Protein AF-A0A6J4SBU5-F1 (afdb_monomer_lite)

Radius of gyration: 11.98 Å; chains: 1; bounding box: 24×27×31 Å

Organism: NCBI:txid169976

Sequence (85 aa):
MTVAGQAVTLRPSFEALVAAEEELGPLFALVERAAAGGLKATEIVALFWHCAHGAPPAVTRELIGAAVVEQGLAKVTPVLRVLLT

InterPro domains:
  IPR021791 Phage tail tube protein, GTA-gp10 [PF11836] (2-84)

Secondary structure (DSSP, 8-state):
-EETTEE-EE---HHHHHHHHHHHS-HHHHHHHHHTT---HHHHHHHHHHTEET--TT--HHHHHHHHHHH-HHHHHHHHHHHH-

pLDDT: mean 94.71, std 2.86, range [81.75, 98.19]

Structure (mmCIF, N/CA/C/O backbone):
data_AF-A0A6J4SBU5-F1
#
_entry.id   AF-A0A6J4SBU5-F1
#
loop_
_atom_site.group_PDB
_atom_site.id
_atom_site.type_symbol
_atom_site.label_atom_id
_atom_site.label_alt_id
_atom_site.label_comp_id
_atom_site.label_asym_id
_atom_site.label_entity_id
_atom_site.label_seq_id
_atom_site.pdbx_PDB_ins_code
_atom_site.Cartn_x
_atom_site.Cartn_y
_atom_site.Cartn_z
_atom_site.occupancy
_atom_site.B_iso_or_equiv
_atom_site.auth_seq_id
_atom_site.auth_comp_id
_atom_site.auth_asym_id
_atom_site.auth_atom_id
_atom_site.pdbx_PDB_model_num
ATOM 1 N N . MET A 1 1 ? -9.805 -1.264 1.689 1.00 91.81 1 MET A N 1
ATOM 2 C CA . MET A 1 1 ? -9.327 -2.577 2.183 1.00 91.81 1 MET A CA 1
ATOM 3 C C . MET A 1 1 ? -9.723 -2.757 3.639 1.00 91.81 1 MET A C 1
ATOM 5 O O . MET A 1 1 ? -10.062 -1.765 4.270 1.00 91.81 1 MET A O 1
ATOM 9 N N . THR A 1 2 ? -9.669 -3.977 4.171 1.00 93.81 2 THR A N 1
ATOM 10 C CA . THR A 1 2 ? -9.934 -4.232 5.597 1.00 93.81 2 THR A CA 1
ATOM 11 C C . THR A 1 2 ? -8.618 -4.369 6.356 1.00 93.81 2 THR A C 1
ATOM 13 O O . THR A 1 2 ? -7.763 -5.138 5.936 1.00 93.81 2 THR A O 1
ATOM 16 N N . VAL A 1 3 ? -8.449 -3.640 7.458 1.00 95.62 3 VAL A N 1
ATOM 17 C CA . VAL A 1 3 ? -7.250 -3.660 8.309 1.00 95.62 3 VAL A CA 1
ATOM 18 C C . VAL A 1 3 ? -7.686 -3.896 9.749 1.00 95.62 3 VAL A C 1
ATOM 20 O O . VAL A 1 3 ? -8.409 -3.073 10.300 1.00 95.62 3 VAL A O 1
ATOM 23 N N . ALA A 1 4 ? -7.306 -5.032 10.347 1.00 93.38 4 ALA A N 1
ATOM 24 C CA . ALA A 1 4 ? -7.746 -5.428 11.695 1.00 93.38 4 ALA A CA 1
ATOM 25 C C . ALA A 1 4 ? -9.277 -5.300 11.903 1.00 93.38 4 ALA A C 1
ATOM 27 O O . ALA A 1 4 ? -9.756 -4.775 12.908 1.00 93.38 4 ALA A O 1
ATOM 28 N N . GLY A 1 5 ? -10.061 -5.719 10.903 1.00 92.12 5 GLY A N 1
ATOM 29 C CA . GLY A 1 5 ? -11.527 -5.614 10.909 1.00 92.12 5 GLY A CA 1
ATOM 30 C C . GLY A 1 5 ? -12.096 -4.216 10.620 1.00 92.12 5 GLY A C 1
ATOM 31 O O . GLY A 1 5 ? -13.311 -4.075 10.527 1.00 92.12 5 GLY A O 1
ATOM 32 N N . GLN A 1 6 ? -11.258 -3.192 10.434 1.00 92.00 6 GLN A N 1
ATOM 33 C CA . GLN A 1 6 ? -11.680 -1.829 10.095 1.00 92.00 6 GLN A CA 1
ATOM 34 C C . GLN A 1 6 ? -11.633 -1.595 8.584 1.00 92.00 6 GLN A C 1
ATOM 36 O O . GLN A 1 6 ? -10.666 -1.966 7.917 1.00 92.00 6 GLN A O 1
ATOM 41 N N . ALA A 1 7 ? -12.655 -0.945 8.029 1.00 93.00 7 ALA A N 1
ATOM 42 C CA . ALA A 1 7 ? -12.634 -0.523 6.633 1.00 93.00 7 ALA A CA 1
ATOM 43 C C . ALA A 1 7 ? -11.741 0.719 6.471 1.00 93.00 7 ALA A C 1
ATOM 45 O O . ALA A 1 7 ? -12.028 1.776 7.024 1.00 93.00 7 ALA A O 1
ATOM 46 N N . VAL A 1 8 ? -10.670 0.590 5.688 1.00 95.31 8 VAL A N 1
ATOM 47 C CA . VAL A 1 8 ? -9.737 1.675 5.357 1.00 95.31 8 VAL A CA 1
ATOM 48 C C . VAL A 1 8 ? -9.878 2.038 3.884 1.00 95.31 8 VAL A C 1
ATOM 50 O O . VAL A 1 8 ? -9.786 1.173 3.000 1.00 95.31 8 VAL A O 1
ATOM 53 N N . THR A 1 9 ? -10.083 3.325 3.614 1.00 95.88 9 THR A N 1
ATOM 54 C CA . THR A 1 9 ? -10.139 3.864 2.253 1.00 95.88 9 THR A CA 1
ATOM 55 C C . THR A 1 9 ? -8.727 4.173 1.778 1.00 95.88 9 THR A C 1
ATOM 57 O O . THR A 1 9 ? -8.012 4.925 2.430 1.00 95.88 9 THR A O 1
ATOM 60 N N . LEU A 1 10 ? -8.332 3.613 0.634 1.00 96.19 10 LEU A N 1
ATOM 61 C CA . LEU A 1 10 ? -7.091 3.995 -0.035 1.00 96.19 10 LEU A CA 1
ATOM 62 C C . LEU A 1 10 ? -7.430 5.019 -1.112 1.00 96.19 10 LEU A C 1
ATOM 64 O O . LEU A 1 10 ? -8.136 4.697 -2.067 1.00 96.19 10 LEU A O 1
ATOM 68 N N . ARG A 1 11 ? -6.983 6.260 -0.923 1.00 94.94 11 ARG A N 1
ATOM 69 C CA . ARG A 1 11 ? -7.243 7.371 -1.836 1.00 94.94 11 ARG A CA 1
ATOM 70 C C . ARG A 1 11 ? -5.969 8.199 -1.997 1.00 94.94 11 ARG A C 1
ATOM 72 O O . ARG A 1 11 ? -5.520 8.779 -1.010 1.00 94.94 11 ARG A O 1
ATOM 79 N N . PRO A 1 12 ? -5.424 8.311 -3.217 1.00 95.25 12 PRO A N 1
ATOM 80 C CA . PRO A 1 12 ? -4.284 9.175 -3.450 1.00 95.25 12 PRO A CA 1
ATOM 81 C C . PRO A 1 12 ? -4.712 10.645 -3.339 1.00 95.25 12 PRO A C 1
ATOM 83 O O . PRO A 1 12 ? -5.792 11.047 -3.783 1.00 95.25 12 PRO A O 1
ATOM 86 N N . SER A 1 13 ? -3.841 11.447 -2.744 1.00 95.38 13 SER A N 1
ATOM 87 C CA . SER A 1 13 ? -3.842 12.908 -2.792 1.00 95.38 13 SER A CA 1
ATOM 88 C C . SER A 1 13 ? -2.443 13.360 -3.207 1.00 95.38 13 SER A C 1
ATOM 90 O O . SER A 1 13 ? -1.501 12.574 -3.133 1.00 95.38 13 SER A O 1
ATOM 92 N N . PHE A 1 14 ? -2.283 14.613 -3.635 1.00 96.50 14 PHE A N 1
ATOM 93 C CA . PHE A 1 14 ? -0.952 15.126 -3.971 1.00 96.50 14 PHE A CA 1
ATOM 94 C C . PHE A 1 14 ? 0.027 14.969 -2.795 1.00 96.50 14 PHE A C 1
ATOM 96 O O . PHE A 1 14 ? 1.113 14.439 -2.975 1.00 96.50 14 PHE A O 1
ATOM 103 N N . GLU A 1 15 ? -0.402 15.327 -1.583 1.00 97.50 15 GLU A N 1
ATOM 104 C CA . GLU A 1 15 ? 0.391 15.173 -0.357 1.00 97.50 15 GLU A CA 1
ATOM 105 C C . GLU A 1 15 ? 0.764 13.710 -0.072 1.00 97.50 15 GLU A C 1
ATOM 107 O O . GLU A 1 15 ? 1.926 13.415 0.192 1.00 97.50 15 GLU A O 1
ATOM 112 N N . ALA A 1 16 ? -0.190 12.782 -0.197 1.00 97.06 16 ALA A N 1
ATOM 113 C CA . ALA A 1 16 ? 0.070 11.356 -0.007 1.00 97.06 16 ALA A CA 1
ATOM 114 C C . ALA A 1 16 ? 1.073 10.807 -1.032 1.00 97.06 16 ALA A C 1
ATOM 116 O O . ALA A 1 16 ? 1.921 9.986 -0.692 1.00 97.06 16 ALA A O 1
ATOM 117 N N . LEU A 1 17 ? 0.987 11.253 -2.289 1.00 96.75 17 LEU A N 1
ATOM 118 C CA . LEU A 1 17 ? 1.915 10.833 -3.336 1.00 96.75 17 LEU A CA 1
ATOM 119 C C . LEU A 1 17 ? 3.310 11.430 -3.130 1.00 96.75 17 LEU A C 1
ATOM 121 O O . LEU A 1 17 ? 4.286 10.718 -3.326 1.00 96.75 17 LEU A O 1
ATOM 125 N N . VAL A 1 18 ? 3.417 12.681 -2.674 1.00 97.75 18 VAL A N 1
ATOM 126 C CA . VAL A 1 18 ? 4.707 13.288 -2.307 1.00 97.75 18 VAL A CA 1
ATOM 127 C C . VAL A 1 18 ? 5.350 12.527 -1.146 1.00 97.75 18 VAL A C 1
ATOM 129 O O . VAL A 1 18 ? 6.502 12.124 -1.260 1.00 97.75 18 VAL A O 1
ATOM 132 N N . ALA A 1 19 ? 4.602 12.239 -0.078 1.00 97.75 19 ALA A N 1
ATOM 133 C CA . ALA A 1 19 ? 5.114 11.466 1.057 1.00 97.75 19 ALA A CA 1
ATOM 134 C C . ALA A 1 19 ? 5.530 10.037 0.653 1.00 97.75 19 ALA A C 1
ATOM 136 O O . ALA A 1 19 ? 6.548 9.518 1.112 1.00 97.75 19 ALA A O 1
ATOM 137 N N . ALA A 1 20 ? 4.772 9.407 -0.251 1.00 97.62 20 ALA A N 1
ATOM 138 C CA . ALA A 1 20 ? 5.147 8.118 -0.818 1.00 97.62 20 ALA A CA 1
ATOM 139 C C . ALA A 1 20 ? 6.421 8.209 -1.670 1.00 97.62 20 ALA A C 1
ATOM 141 O O . ALA A 1 20 ? 7.258 7.316 -1.586 1.00 97.62 20 ALA A O 1
ATOM 142 N N . GLU A 1 21 ? 6.584 9.266 -2.468 1.00 97.62 21 GLU A N 1
ATOM 143 C CA . GLU A 1 21 ? 7.763 9.487 -3.313 1.00 97.62 21 GLU A CA 1
ATOM 144 C C . GLU A 1 21 ? 9.029 9.749 -2.487 1.00 97.62 21 GLU A C 1
ATOM 146 O O . GLU A 1 21 ? 10.094 9.225 -2.813 1.00 97.62 21 GLU A O 1
ATOM 151 N N . GLU A 1 22 ? 8.920 10.485 -1.380 1.00 98.19 22 GLU A N 1
ATOM 152 C CA . GLU A 1 22 ? 10.032 10.709 -0.446 1.00 98.19 22 GLU A CA 1
ATOM 153 C C . GLU A 1 22 ? 10.576 9.396 0.140 1.00 98.19 22 GLU A C 1
ATOM 155 O O . GLU A 1 22 ? 11.778 9.264 0.370 1.00 98.19 22 GLU A O 1
ATOM 160 N N . GLU A 1 23 ? 9.709 8.402 0.349 1.00 97.88 23 GLU A N 1
ATOM 161 C CA . GLU A 1 23 ? 10.098 7.101 0.893 1.00 97.88 23 GLU A CA 1
ATOM 162 C C . GLU A 1 23 ? 10.511 6.086 -0.189 1.00 97.88 23 GLU A C 1
ATOM 164 O O . GLU A 1 23 ? 11.474 5.335 -0.021 1.00 97.88 23 GLU A O 1
ATOM 169 N N . LEU A 1 24 ? 9.766 6.026 -1.294 1.00 97.06 24 LEU A N 1
ATOM 170 C CA . LEU A 1 24 ? 9.907 5.005 -2.340 1.00 97.06 24 LEU A CA 1
ATOM 171 C C . LEU A 1 24 ? 10.846 5.418 -3.476 1.00 97.06 24 LEU A C 1
ATOM 173 O O . LEU A 1 24 ? 11.199 4.587 -4.324 1.00 97.06 24 LEU A O 1
ATOM 177 N N . GLY A 1 25 ? 11.244 6.688 -3.498 1.00 97.06 25 GLY A N 1
ATOM 178 C CA . GLY A 1 25 ? 11.830 7.323 -4.664 1.00 97.06 25 GLY A CA 1
ATOM 179 C C . GLY A 1 25 ? 10.785 7.574 -5.760 1.00 97.06 25 GLY A C 1
ATOM 180 O O . GLY A 1 25 ? 9.585 7.406 -5.530 1.00 97.06 25 GLY A O 1
ATOM 181 N N . PRO A 1 26 ? 11.234 7.939 -6.977 1.00 96.25 26 PRO A N 1
ATOM 182 C CA . PRO A 1 26 ? 10.356 8.394 -8.053 1.00 96.25 26 PRO A CA 1
ATOM 183 C C . PRO A 1 26 ? 9.204 7.425 -8.337 1.00 96.25 26 PRO A C 1
ATOM 185 O O . PRO A 1 26 ? 9.435 6.252 -8.662 1.00 96.25 26 PRO A O 1
ATOM 188 N N . LEU A 1 27 ? 7.963 7.914 -8.287 1.00 95.38 27 LEU A N 1
ATOM 189 C CA . LEU A 1 27 ? 6.783 7.056 -8.451 1.00 95.38 27 LEU A CA 1
ATOM 190 C C . LEU A 1 27 ? 6.678 6.454 -9.857 1.00 95.38 27 LEU A C 1
ATOM 192 O O . LEU A 1 27 ? 6.194 5.337 -10.014 1.00 95.38 27 LEU A O 1
ATOM 196 N N . PHE A 1 28 ? 7.204 7.117 -10.886 1.00 94.50 28 PHE A N 1
ATOM 197 C CA . PHE A 1 28 ? 7.275 6.521 -12.225 1.00 94.50 28 PHE A CA 1
ATOM 198 C C . PHE A 1 28 ? 8.199 5.299 -12.272 1.00 94.50 28 PHE A C 1
ATOM 200 O O . PHE A 1 28 ? 7.837 4.283 -12.861 1.00 94.50 28 PHE A O 1
ATOM 207 N N . ALA A 1 29 ? 9.336 5.336 -11.571 1.00 95.31 29 ALA A N 1
ATOM 208 C CA . ALA A 1 29 ? 10.215 4.173 -11.468 1.00 95.31 29 ALA A CA 1
ATOM 209 C C . ALA A 1 29 ? 9.536 3.025 -10.698 1.00 95.31 29 ALA A C 1
ATOM 211 O O . ALA A 1 29 ? 9.781 1.852 -10.980 1.00 95.31 29 ALA A O 1
ATOM 212 N N . LEU A 1 30 ? 8.677 3.345 -9.723 1.00 94.94 30 LEU A N 1
ATOM 213 C CA . LEU A 1 30 ? 7.840 2.368 -9.026 1.00 94.94 30 LEU A CA 1
ATOM 214 C C . LEU A 1 30 ? 6.825 1.710 -9.977 1.00 94.94 30 LEU A C 1
ATOM 216 O O . LEU A 1 30 ? 6.696 0.485 -9.979 1.00 94.94 30 LEU A O 1
ATOM 220 N N . VAL A 1 31 ? 6.139 2.502 -10.809 1.00 94.06 31 VAL A N 1
ATOM 221 C CA . VAL A 1 31 ? 5.187 2.012 -11.824 1.00 94.06 31 VAL A CA 1
ATOM 222 C C . VAL A 1 31 ? 5.883 1.099 -12.835 1.00 94.06 31 VAL A C 1
ATOM 224 O O . VAL A 1 31 ? 5.376 0.018 -13.135 1.00 94.06 31 VAL A O 1
ATOM 227 N N . GLU A 1 32 ? 7.069 1.475 -13.314 1.00 94.50 32 GLU A N 1
ATOM 228 C CA . GLU A 1 32 ? 7.872 0.642 -14.218 1.00 94.50 32 GLU A CA 1
ATOM 229 C C . GLU A 1 32 ? 8.259 -0.695 -13.573 1.00 94.50 32 GLU A C 1
ATOM 231 O O . GLU A 1 32 ? 8.089 -1.752 -14.186 1.00 94.50 32 GLU A O 1
ATOM 236 N N . ARG A 1 33 ? 8.701 -0.683 -12.304 1.00 94.06 33 ARG A N 1
ATOM 237 C CA . ARG A 1 33 ? 8.964 -1.917 -11.543 1.00 94.06 33 ARG A CA 1
ATOM 238 C C . ARG A 1 33 ? 7.712 -2.776 -11.408 1.00 94.06 33 ARG A C 1
ATOM 240 O O . ARG A 1 33 ? 7.803 -3.995 -11.543 1.00 94.06 33 ARG A O 1
ATOM 247 N N . ALA A 1 34 ? 6.554 -2.165 -11.163 1.00 92.75 34 ALA A N 1
ATOM 248 C CA . ALA A 1 34 ? 5.285 -2.879 -11.082 1.00 92.75 34 ALA A CA 1
ATOM 249 C C . ALA A 1 34 ? 4.920 -3.551 -12.410 1.00 92.75 34 ALA A C 1
ATOM 251 O O . ALA A 1 34 ? 4.593 -4.738 -12.416 1.00 92.75 34 ALA A O 1
ATOM 252 N N . ALA A 1 35 ? 5.050 -2.839 -13.531 1.00 91.25 35 ALA A N 1
ATOM 253 C CA . ALA A 1 35 ? 4.811 -3.386 -14.865 1.00 91.25 35 ALA A CA 1
ATOM 254 C C . ALA A 1 35 ? 5.780 -4.530 -15.215 1.00 91.25 35 ALA A C 1
ATOM 256 O O . ALA A 1 35 ? 5.384 -5.499 -15.860 1.00 91.25 35 ALA A O 1
ATOM 257 N N . ALA A 1 36 ? 7.026 -4.455 -14.738 1.00 94.75 36 ALA A N 1
ATOM 258 C CA . ALA A 1 36 ? 8.036 -5.501 -14.899 1.00 94.75 36 ALA A CA 1
ATOM 259 C C . ALA A 1 36 ? 7.886 -6.686 -13.919 1.00 94.75 36 ALA A C 1
ATOM 261 O O . ALA A 1 36 ? 8.683 -7.621 -13.967 1.00 94.75 36 ALA A O 1
ATOM 262 N N . GLY A 1 37 ? 6.903 -6.662 -13.009 1.00 91.12 37 GLY A N 1
ATOM 263 C CA . GLY A 1 37 ? 6.712 -7.704 -11.991 1.00 91.12 37 GLY A CA 1
ATOM 264 C C . GLY A 1 37 ? 7.747 -7.685 -10.857 1.00 91.12 37 GLY A C 1
ATOM 265 O O . GLY A 1 37 ? 7.856 -8.651 -10.107 1.00 91.12 37 GLY A O 1
ATOM 266 N N . GLY A 1 38 ? 8.508 -6.598 -10.720 1.00 92.50 38 GLY A N 1
ATOM 267 C CA . GLY A 1 38 ? 9.571 -6.426 -9.726 1.00 92.50 38 GLY A CA 1
ATOM 268 C C . GLY A 1 38 ? 9.148 -5.690 -8.453 1.00 92.50 38 GLY A C 1
ATOM 269 O O . GLY A 1 38 ? 10.013 -5.328 -7.656 1.00 92.50 38 GLY A O 1
ATOM 270 N N . LEU A 1 39 ? 7.851 -5.424 -8.267 1.00 93.75 39 LEU A N 1
ATOM 271 C CA . LEU A 1 39 ? 7.361 -4.669 -7.115 1.00 93.75 39 LEU A CA 1
ATOM 272 C C . LEU A 1 39 ? 7.461 -5.491 -5.826 1.00 93.75 39 LEU A C 1
ATOM 274 O O . LEU A 1 39 ? 6.944 -6.607 -5.732 1.00 93.75 39 LEU A O 1
ATOM 278 N N . LYS A 1 40 ? 8.092 -4.920 -4.804 1.00 95.25 40 LYS A N 1
ATOM 279 C CA . LYS A 1 40 ? 8.252 -5.552 -3.494 1.00 95.25 40 LYS A CA 1
ATOM 280 C C . LYS A 1 40 ? 7.006 -5.344 -2.642 1.00 95.25 40 LYS A C 1
ATOM 282 O O . LYS A 1 40 ? 6.376 -4.289 -2.670 1.00 95.25 40 LYS A O 1
ATOM 287 N N . ALA A 1 41 ? 6.709 -6.309 -1.774 1.00 95.00 41 ALA A N 1
ATOM 288 C CA . ALA A 1 41 ? 5.614 -6.183 -0.809 1.00 95.00 41 ALA A CA 1
ATOM 289 C C . ALA A 1 41 ? 5.766 -4.947 0.101 1.00 95.00 41 ALA A C 1
ATOM 291 O O . ALA A 1 41 ? 4.779 -4.291 0.418 1.00 95.00 41 ALA A O 1
ATOM 292 N N . THR A 1 42 ? 6.998 -4.583 0.469 1.00 96.38 42 THR A N 1
ATOM 293 C CA . THR A 1 42 ? 7.283 -3.380 1.267 1.00 96.38 42 THR A CA 1
ATOM 294 C C . THR A 1 42 ? 6.894 -2.090 0.547 1.00 96.38 42 THR A C 1
ATOM 296 O O . THR A 1 42 ? 6.421 -1.162 1.195 1.00 96.38 42 THR A O 1
ATOM 299 N N . GLU A 1 43 ? 7.050 -2.045 -0.778 1.00 96.88 43 GLU A N 1
ATOM 300 C CA . GLU A 1 43 ? 6.673 -0.892 -1.599 1.00 96.88 43 GLU A CA 1
ATOM 301 C C . GLU A 1 43 ? 5.146 -0.768 -1.715 1.00 96.88 43 GLU A C 1
ATOM 303 O O . GLU A 1 43 ? 4.604 0.330 -1.617 1.00 96.88 43 GLU A O 1
ATOM 308 N N . ILE A 1 44 ? 4.436 -1.899 -1.822 1.00 96.19 44 ILE A N 1
ATOM 309 C CA . ILE A 1 44 ? 2.964 -1.934 -1.776 1.00 96.19 44 ILE A CA 1
ATOM 310 C C . ILE A 1 44 ? 2.461 -1.395 -0.433 1.00 96.19 44 ILE A C 1
ATOM 312 O O . ILE A 1 44 ? 1.581 -0.537 -0.397 1.00 96.19 44 ILE A O 1
ATOM 316 N N . VAL A 1 4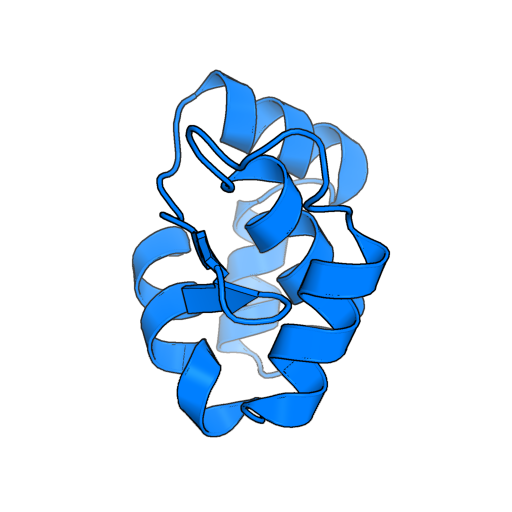5 ? 3.027 -1.883 0.676 1.00 97.81 45 VAL A N 1
ATOM 317 C CA . VAL A 1 45 ? 2.622 -1.471 2.029 1.00 97.81 45 VAL A CA 1
ATOM 318 C C . VAL A 1 45 ? 2.901 0.011 2.267 1.00 97.81 45 VAL A C 1
ATOM 320 O O . VAL A 1 45 ? 2.056 0.687 2.843 1.00 97.81 45 VAL A O 1
ATOM 323 N N . ALA A 1 46 ? 4.043 0.528 1.808 1.00 97.94 46 ALA A N 1
ATOM 324 C CA . ALA A 1 46 ? 4.364 1.950 1.903 1.00 97.94 46 ALA A CA 1
ATOM 325 C C . ALA A 1 46 ? 3.349 2.812 1.138 1.00 97.94 46 ALA A C 1
ATOM 327 O O . ALA A 1 46 ? 2.781 3.744 1.701 1.00 97.94 46 ALA A O 1
ATOM 328 N N . LEU A 1 47 ? 3.055 2.463 -0.120 1.00 97.38 47 LEU A N 1
ATOM 329 C CA . LEU A 1 47 ? 2.093 3.207 -0.930 1.00 97.38 47 LEU A CA 1
ATOM 330 C C . LEU A 1 47 ? 0.693 3.187 -0.300 1.00 97.38 47 LEU A C 1
ATOM 332 O O . LEU A 1 47 ? 0.019 4.213 -0.239 1.00 97.38 47 LEU A O 1
ATOM 336 N N . PHE A 1 48 ? 0.261 2.030 0.207 1.00 97.62 48 PHE A N 1
ATOM 337 C CA . PHE A 1 48 ? -1.026 1.897 0.891 1.00 97.62 48 PHE A CA 1
ATOM 338 C C . PHE A 1 48 ? -1.075 2.688 2.195 1.00 97.62 48 PHE A C 1
ATOM 340 O O . PHE A 1 48 ? -2.107 3.280 2.488 1.00 97.62 48 PHE A O 1
ATOM 347 N N . TRP A 1 49 ? 0.019 2.717 2.956 1.00 97.81 49 TRP A N 1
ATOM 348 C CA . TRP A 1 49 ? 0.129 3.516 4.172 1.00 97.81 49 TRP A CA 1
ATOM 349 C C . TRP A 1 49 ? -0.053 5.004 3.884 1.00 97.81 49 TRP A C 1
ATOM 351 O O . TRP A 1 49 ? -0.926 5.631 4.478 1.00 97.81 49 TRP A O 1
ATOM 361 N N . HIS A 1 50 ? 0.683 5.546 2.914 1.00 97.75 50 HIS A N 1
ATOM 362 C CA . HIS A 1 50 ? 0.570 6.962 2.553 1.00 97.7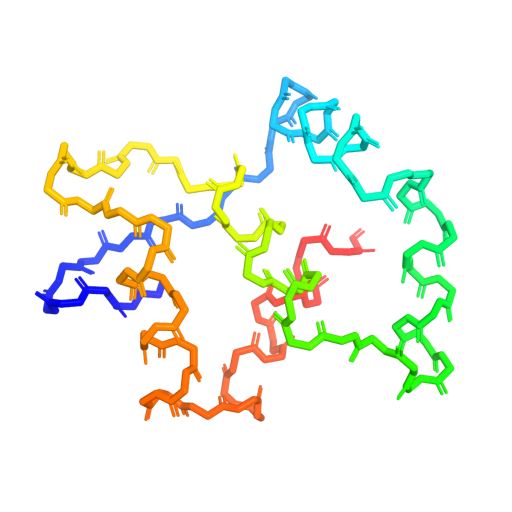5 50 HIS A CA 1
ATOM 363 C C . HIS A 1 50 ? -0.794 7.307 1.945 1.00 97.75 50 HIS A C 1
ATOM 365 O O . HIS A 1 50 ? -1.326 8.386 2.184 1.00 97.75 50 HIS A O 1
ATOM 371 N N . CYS A 1 51 ? -1.416 6.374 1.219 1.00 97.31 51 CYS A N 1
ATOM 372 C CA . CYS A 1 51 ? -2.752 6.566 0.646 1.00 97.31 51 CYS A CA 1
ATOM 373 C C . CYS A 1 51 ? -3.909 6.242 1.613 1.00 97.31 51 CYS A C 1
ATOM 375 O O . CYS A 1 51 ? -5.068 6.314 1.194 1.00 97.31 51 CYS A O 1
ATOM 377 N N . ALA A 1 52 ? -3.652 5.854 2.867 1.00 96.62 52 ALA A N 1
ATOM 378 C CA . ALA A 1 52 ? -4.690 5.490 3.831 1.00 96.62 52 ALA A CA 1
ATOM 379 C C . ALA A 1 52 ? -5.453 6.733 4.324 1.00 96.62 52 ALA A C 1
ATOM 381 O O . ALA A 1 52 ? -5.090 7.390 5.297 1.00 96.62 52 ALA A O 1
ATOM 382 N N . HIS A 1 53 ? -6.551 7.057 3.647 1.00 94.62 53 HIS A N 1
ATOM 383 C CA . HIS A 1 53 ? -7.323 8.263 3.906 1.00 94.62 53 HIS A CA 1
ATOM 384 C C . HIS A 1 53 ? -8.353 8.056 5.018 1.00 94.62 53 HIS A C 1
ATOM 386 O O . HIS A 1 53 ? -9.203 7.165 4.936 1.00 94.62 53 HIS A O 1
ATOM 392 N N . GLY A 1 54 ? -8.308 8.920 6.038 1.00 90.75 54 GLY A N 1
ATOM 393 C CA . GLY A 1 54 ? -9.248 8.885 7.161 1.00 90.75 54 GLY A CA 1
ATOM 394 C C . GLY A 1 54 ? -9.145 7.608 7.998 1.00 90.75 54 GLY A C 1
ATOM 395 O O . GLY A 1 54 ? -10.130 7.198 8.611 1.00 90.75 54 GLY A O 1
ATOM 396 N N . ALA A 1 55 ? -7.983 6.949 7.987 1.00 91.38 55 ALA A N 1
ATOM 397 C CA . ALA A 1 55 ? -7.769 5.742 8.767 1.00 91.38 55 ALA A CA 1
ATOM 398 C C . ALA A 1 55 ? -7.898 6.051 10.274 1.00 91.38 55 ALA A C 1
ATOM 400 O O . ALA A 1 55 ? -7.371 7.068 10.736 1.00 91.38 55 ALA A O 1
ATOM 401 N N . PRO A 1 56 ? -8.589 5.200 11.058 1.00 91.56 56 PRO A N 1
ATOM 402 C CA . PRO A 1 56 ? -8.643 5.350 12.507 1.00 91.56 56 PRO A CA 1
ATOM 403 C C . PRO A 1 56 ? -7.234 5.385 13.123 1.00 91.56 56 PRO A C 1
ATOM 405 O O . PRO A 1 56 ? -6.365 4.668 12.631 1.00 91.56 56 PRO A O 1
ATOM 408 N N . PRO A 1 57 ? -7.006 6.093 14.247 1.00 90.06 57 PRO A N 1
ATOM 409 C CA . PRO A 1 57 ? -5.683 6.175 14.885 1.00 90.06 57 PRO A CA 1
ATOM 410 C C . PRO A 1 57 ? -5.061 4.823 15.266 1.00 90.06 57 PRO A C 1
ATOM 412 O O . PRO A 1 57 ? -3.850 4.716 15.413 1.00 90.06 57 PRO A O 1
ATOM 415 N N . ALA A 1 58 ? -5.889 3.790 15.443 1.00 91.31 58 ALA A N 1
ATOM 416 C CA . ALA A 1 58 ? -5.440 2.432 15.728 1.00 91.31 58 ALA A CA 1
ATOM 417 C C . ALA A 1 58 ? -4.847 1.712 14.502 1.00 91.31 58 ALA A C 1
ATOM 419 O O . ALA A 1 58 ? -4.190 0.688 14.668 1.00 91.31 58 ALA A O 1
ATOM 420 N N . VAL A 1 59 ? -5.089 2.202 13.281 1.00 95.44 59 VAL A N 1
ATOM 421 C CA . VAL A 1 59 ? -4.502 1.643 12.060 1.00 95.44 59 VAL A CA 1
ATOM 422 C C . VAL A 1 59 ? -3.048 2.081 11.975 1.00 95.44 59 VAL A C 1
ATOM 424 O O . VAL A 1 59 ? -2.750 3.259 11.798 1.00 95.44 59 VAL A O 1
ATOM 427 N N . THR A 1 60 ? -2.143 1.111 12.065 1.00 96.44 60 THR A N 1
ATOM 428 C CA . THR A 1 60 ? -0.706 1.326 11.894 1.00 96.44 60 THR A CA 1
ATOM 429 C C . THR A 1 60 ? -0.215 0.722 10.584 1.00 96.44 60 THR A C 1
ATOM 431 O O . THR A 1 60 ? -0.892 -0.098 9.952 1.00 96.44 60 THR A O 1
ATOM 434 N N . ARG A 1 61 ? 0.999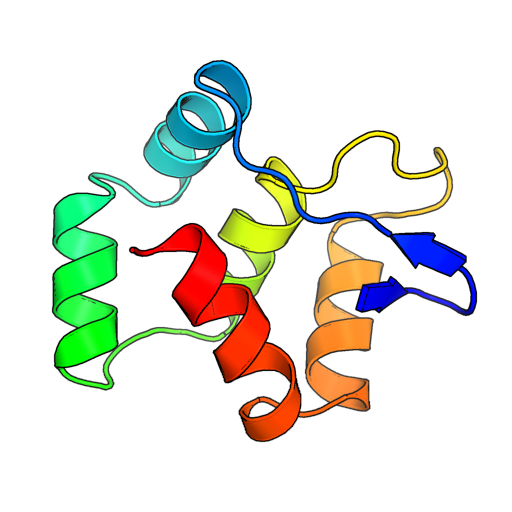 1.0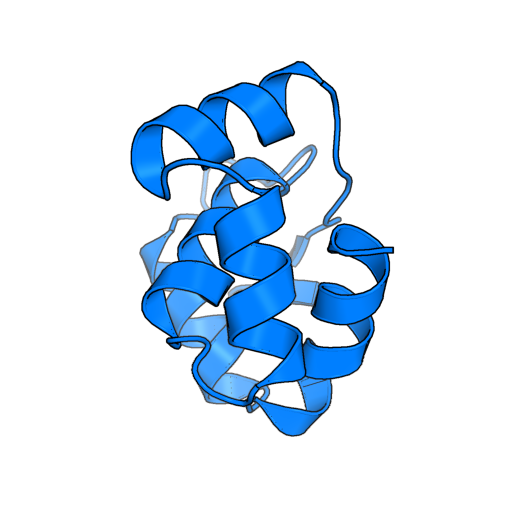95 10.181 1.00 96.88 61 ARG A N 1
ATOM 435 C CA . ARG A 1 61 ? 1.650 0.548 8.989 1.00 96.88 61 ARG A CA 1
ATOM 436 C C . ARG A 1 61 ? 1.843 -0.964 9.083 1.00 96.88 61 ARG A C 1
ATOM 438 O O . ARG A 1 61 ? 1.652 -1.677 8.100 1.00 96.88 61 ARG A O 1
ATOM 445 N N . GLU A 1 62 ? 2.169 -1.459 10.269 1.00 97.50 62 GLU A N 1
ATOM 446 C CA . GLU A 1 62 ? 2.326 -2.884 10.555 1.00 97.50 62 GLU A CA 1
ATOM 447 C C . GLU A 1 62 ? 1.005 -3.623 10.334 1.00 97.50 62 GLU A C 1
ATOM 449 O O . GLU A 1 62 ? 0.996 -4.694 9.728 1.00 97.50 62 GLU A O 1
ATOM 454 N N . LEU A 1 63 ? -0.120 -3.029 10.747 1.00 97.81 63 LEU A N 1
ATOM 455 C CA . LEU A 1 63 ? -1.444 -3.602 10.512 1.00 97.81 63 LEU A CA 1
ATOM 456 C C . LEU A 1 63 ? -1.826 -3.594 9.029 1.00 97.81 63 LEU A C 1
ATOM 458 O O . LEU A 1 63 ? -2.438 -4.554 8.567 1.00 97.81 63 LEU A O 1
ATOM 462 N N . ILE A 1 64 ? -1.436 -2.572 8.260 1.00 97.44 64 ILE A N 1
ATOM 463 C CA . ILE A 1 64 ? -1.604 -2.589 6.797 1.00 97.44 64 ILE A CA 1
ATOM 464 C C . ILE A 1 64 ? -0.782 -3.725 6.178 1.00 97.44 64 ILE A C 1
ATOM 466 O O . ILE A 1 64 ? -1.292 -4.458 5.333 1.00 97.44 64 ILE A O 1
ATOM 470 N N . GLY A 1 65 ? 0.462 -3.915 6.622 1.00 97.62 65 GLY A N 1
ATOM 471 C CA . GLY A 1 65 ? 1.301 -5.034 6.190 1.00 97.62 65 GLY A CA 1
ATOM 472 C C . GLY A 1 65 ? 0.670 -6.391 6.493 1.00 97.62 65 GLY A C 1
ATOM 473 O O . GLY A 1 65 ? 0.553 -7.231 5.600 1.00 97.62 65 GLY A O 1
ATOM 474 N N . ALA A 1 66 ? 0.188 -6.580 7.723 1.00 97.62 66 ALA A N 1
ATOM 475 C CA . ALA A 1 66 ? -0.531 -7.786 8.124 1.00 97.62 66 ALA A CA 1
ATOM 476 C C . ALA A 1 66 ? -1.786 -8.010 7.266 1.00 97.62 66 ALA A C 1
ATOM 478 O O . ALA A 1 66 ? -2.007 -9.116 6.782 1.00 97.62 66 ALA A O 1
ATOM 479 N N . ALA A 1 67 ? -2.553 -6.952 6.993 1.00 96.94 67 ALA A N 1
ATOM 480 C CA . ALA A 1 67 ? -3.746 -7.011 6.157 1.00 96.94 67 ALA A CA 1
ATOM 481 C C . ALA A 1 67 ? -3.439 -7.392 4.699 1.00 96.94 67 ALA A C 1
ATOM 483 O O . ALA A 1 67 ? -4.202 -8.145 4.093 1.00 96.94 67 ALA A O 1
ATOM 484 N N . VAL A 1 68 ? -2.328 -6.907 4.129 1.00 96.69 68 VAL A N 1
ATOM 485 C CA . VAL A 1 68 ? -1.858 -7.304 2.789 1.00 96.69 68 VAL A CA 1
ATOM 486 C C . 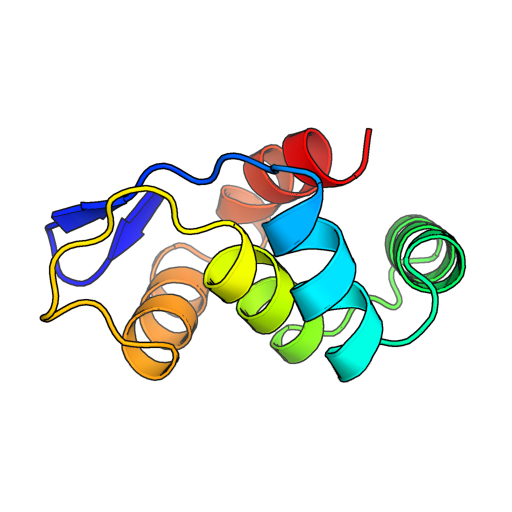VAL A 1 68 ? -1.518 -8.795 2.749 1.00 96.69 68 VAL A C 1
ATOM 488 O O . VAL A 1 68 ? -1.883 -9.476 1.790 1.00 96.69 68 VAL A O 1
ATOM 491 N N . VAL A 1 69 ? -0.860 -9.316 3.788 1.00 96.38 69 VAL A N 1
ATOM 492 C CA . VAL A 1 69 ? -0.527 -10.746 3.902 1.00 96.38 69 VAL A CA 1
ATOM 493 C C . VAL A 1 69 ? -1.789 -11.596 4.081 1.00 96.38 69 VAL A C 1
ATOM 495 O O . VAL A 1 69 ? -1.952 -12.586 3.373 1.00 96.38 69 VAL A O 1
ATOM 498 N N . GLU A 1 70 ? -2.701 -11.189 4.965 1.00 96.38 70 GLU A N 1
ATOM 499 C CA . GLU A 1 70 ? -3.961 -11.889 5.252 1.00 96.38 70 GLU A CA 1
ATOM 500 C C . GLU A 1 70 ? -4.880 -11.959 4.023 1.00 96.38 70 GLU A C 1
ATOM 502 O O . GLU A 1 70 ? -5.464 -13.000 3.721 1.00 96.38 70 GLU A O 1
ATOM 507 N N . GLN A 1 71 ? -4.995 -10.860 3.274 1.00 95.12 71 GLN A N 1
ATOM 508 C CA . GLN A 1 71 ? -5.806 -10.811 2.054 1.00 95.12 71 GLN A CA 1
ATOM 509 C C . GLN A 1 71 ? -5.118 -11.508 0.873 1.00 95.12 71 GLN A C 1
ATOM 511 O O . GLN A 1 71 ? -5.798 -12.053 -0.003 1.00 95.12 71 GLN A O 1
ATOM 516 N N . GLY A 1 72 ? -3.786 -11.509 0.855 1.00 94.81 72 GLY A N 1
ATOM 517 C CA . GLY A 1 72 ? -2.959 -12.047 -0.216 1.00 94.81 72 GLY A CA 1
ATOM 518 C C . GLY A 1 72 ? -2.765 -11.069 -1.378 1.00 94.81 72 GLY A C 1
ATOM 519 O O . GLY A 1 72 ? -3.648 -10.279 -1.726 1.00 94.81 72 GLY A O 1
ATOM 520 N N . LEU A 1 73 ? -1.601 -11.167 -2.032 1.00 92.62 73 LEU A N 1
ATOM 521 C CA . LEU A 1 73 ? -1.171 -10.235 -3.083 1.00 92.62 73 LEU A CA 1
ATOM 522 C C . LEU A 1 73 ? -2.180 -10.128 -4.231 1.00 92.62 73 LEU A C 1
ATOM 524 O O . LEU A 1 73 ? -2.567 -9.023 -4.593 1.00 92.62 73 LEU A O 1
ATOM 528 N N . ALA A 1 74 ? -2.686 -11.260 -4.730 1.00 92.50 74 ALA A N 1
ATOM 529 C CA . ALA A 1 74 ? -3.639 -11.284 -5.841 1.00 92.50 74 ALA A CA 1
ATOM 530 C C . ALA A 1 74 ? -4.929 -10.490 -5.557 1.00 92.50 74 ALA A C 1
ATOM 532 O O . ALA A 1 74 ? -5.494 -9.891 -6.470 1.00 92.50 74 ALA A O 1
ATOM 533 N N . LYS A 1 75 ? -5.393 -10.456 -4.298 1.00 93.31 75 LYS A N 1
ATOM 534 C CA . LYS A 1 75 ? -6.601 -9.708 -3.917 1.00 93.31 75 LYS A CA 1
ATOM 535 C C . LYS A 1 75 ? -6.344 -8.216 -3.742 1.00 93.31 75 LYS A C 1
ATOM 537 O O . LYS A 1 75 ? -7.265 -7.429 -3.941 1.00 93.31 75 LYS A O 1
ATOM 542 N N . VAL A 1 76 ? -5.122 -7.816 -3.389 1.00 93.50 76 VAL A N 1
ATOM 543 C CA . VAL A 1 76 ? -4.769 -6.396 -3.235 1.00 93.50 76 VAL A CA 1
ATOM 544 C C . VAL A 1 76 ? -4.258 -5.755 -4.529 1.00 93.50 76 VAL A C 1
ATOM 546 O O . VAL A 1 76 ? -4.309 -4.532 -4.653 1.00 93.50 76 VAL A O 1
ATOM 549 N N . THR A 1 77 ? -3.836 -6.542 -5.527 1.00 91.12 77 THR A N 1
ATOM 550 C CA . THR A 1 77 ? -3.376 -6.036 -6.835 1.00 91.12 77 THR A CA 1
ATOM 551 C C . THR A 1 77 ? -4.389 -5.125 -7.549 1.00 91.12 77 THR A C 1
ATOM 553 O O . THR A 1 77 ? -3.961 -4.108 -8.090 1.00 91.12 77 THR A O 1
ATOM 556 N N . PRO A 1 78 ? -5.713 -5.389 -7.553 1.00 91.81 78 PRO A N 1
ATOM 557 C CA . PRO A 1 78 ? -6.676 -4.462 -8.151 1.00 91.81 78 PRO A CA 1
ATOM 558 C C . PRO A 1 78 ? -6.675 -3.082 -7.485 1.00 91.81 78 PRO A C 1
ATOM 560 O O . PRO A 1 78 ? -6.805 -2.074 -8.171 1.00 91.81 78 PRO A O 1
ATOM 563 N N . VAL A 1 79 ? -6.484 -3.029 -6.163 1.00 91.62 79 VAL A N 1
ATOM 564 C CA . VAL A 1 79 ? -6.399 -1.765 -5.419 1.00 91.62 79 VAL A CA 1
ATOM 565 C C . VAL A 1 79 ? -5.104 -1.035 -5.754 1.00 91.62 79 VAL A C 1
ATOM 567 O O . VAL A 1 79 ? -5.123 0.163 -6.005 1.00 91.62 79 VAL A O 1
ATOM 570 N N . LEU A 1 80 ? -3.995 -1.771 -5.839 1.00 91.56 80 LEU A N 1
ATOM 571 C CA . LEU A 1 80 ? -2.717 -1.234 -6.296 1.00 91.56 80 LEU A CA 1
ATOM 572 C C . LEU A 1 80 ? -2.826 -0.629 -7.702 1.00 91.56 80 LEU A C 1
ATOM 574 O O . LEU A 1 80 ? -2.328 0.466 -7.922 1.00 91.56 80 LEU A O 1
ATOM 578 N N . ARG A 1 81 ? -3.520 -1.294 -8.635 1.00 90.50 81 ARG A N 1
ATOM 579 C CA . ARG A 1 81 ? -3.734 -0.770 -9.992 1.00 90.50 81 ARG A CA 1
ATOM 580 C C . ARG A 1 81 ? -4.413 0.600 -9.968 1.00 90.50 81 ARG A C 1
ATOM 582 O O . ARG A 1 81 ? -3.942 1.486 -10.659 1.00 90.50 81 ARG A O 1
ATOM 589 N N . VAL A 1 82 ? -5.445 0.785 -9.141 1.00 91.38 82 VAL A N 1
ATOM 590 C CA . VAL A 1 82 ? -6.147 2.077 -8.989 1.00 91.38 82 VAL A CA 1
ATOM 591 C C . VAL A 1 82 ? -5.224 3.192 -8.485 1.00 91.38 82 VAL A C 1
ATOM 593 O O . VAL A 1 82 ? -5.456 4.352 -8.795 1.00 91.38 82 VAL A O 1
ATOM 596 N N . LEU A 1 83 ? -4.186 2.867 -7.710 1.00 90.62 83 LEU A N 1
ATOM 597 C CA . LEU A 1 83 ? -3.222 3.862 -7.227 1.00 90.62 83 LEU A CA 1
ATOM 598 C C . LEU A 1 83 ? -2.118 4.183 -8.245 1.00 90.62 83 LEU A C 1
ATOM 600 O O . LEU A 1 83 ? -1.451 5.202 -8.098 1.00 90.62 83 LEU A O 1
ATOM 604 N N . LEU A 1 84 ? -1.898 3.314 -9.236 1.00 87.19 84 LEU A N 1
ATOM 605 C CA . LEU A 1 84 ? -0.800 3.421 -10.204 1.00 87.19 84 LEU A CA 1
ATOM 606 C C . LEU A 1 84 ? -1.245 3.866 -11.611 1.00 87.19 84 LEU A C 1
ATOM 608 O O . LEU A 1 84 ? -0.382 4.068 -12.464 1.00 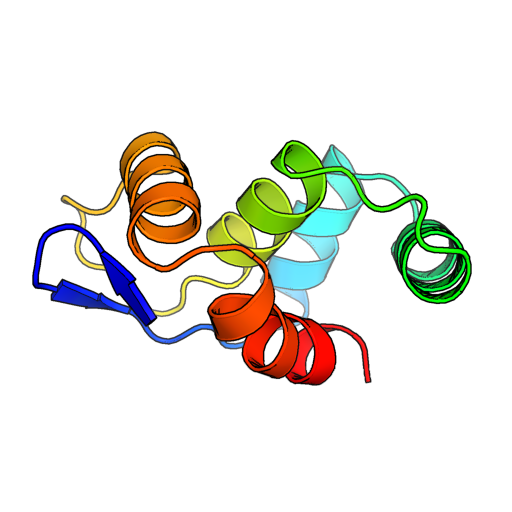87.19 84 LEU A O 1
ATOM 612 N N . THR A 1 85 ? -2.550 3.979 -11.880 1.00 81.75 85 THR A N 1
ATOM 613 C CA . THR A 1 85 ? -3.126 4.370 -13.185 1.00 81.75 85 THR A CA 1
ATOM 614 C C . THR A 1 85 ? -4.102 5.517 -13.035 1.00 81.75 85 THR A C 1
ATOM 616 O O . THR A 1 85 ? -4.075 6.424 -13.889 1.00 81.75 85 THR A O 1
#

Foldseek 3Di:
DAFPNDDWDQADDPQLVVQLCVVVPDLVVQLVCVVVVNHDLVSVLSSSQSRRPPDDPPDDSVRSSVVCVVCDVVNCVVVVVVSND